Protein AF-A0A5C7QID0-F1 (afdb_monomer_lite)

pLDDT: mean 75.42, std 16.26, range [34.84, 95.62]

Structure (mmCIF, N/CA/C/O backbone):
data_AF-A0A5C7QID0-F1
#
_entry.id   AF-A0A5C7QID0-F1
#
loop_
_atom_site.group_PDB
_atom_site.id
_atom_site.type_symbol
_atom_site.label_atom_id
_atom_site.label_alt_id
_atom_site.label_comp_id
_atom_site.label_asym_id
_atom_site.label_entity_id
_atom_site.label_seq_id
_atom_site.pdbx_PDB_ins_code
_atom_site.Cartn_x
_atom_site.Cartn_y
_atom_site.Cartn_z
_atom_site.occupancy
_atom_site.B_iso_or_equiv
_atom_site.auth_seq_id
_atom_site.auth_comp_id
_atom_site.auth_asym_id
_atom_site.auth_atom_id
_atom_site.pdbx_PDB_model_num
ATOM 1 N N . MET A 1 1 ? 4.691 -4.094 15.586 1.00 45.72 1 MET A N 1
ATOM 2 C CA . MET A 1 1 ? 5.378 -3.834 14.304 1.00 45.72 1 MET A CA 1
ATOM 3 C C . MET A 1 1 ? 6.283 -5.012 14.022 1.00 45.72 1 MET A C 1
ATOM 5 O O . MET A 1 1 ? 7.052 -5.394 14.899 1.00 45.72 1 MET A O 1
ATOM 9 N N . ASN A 1 2 ? 6.092 -5.662 12.878 1.00 58.34 2 ASN A N 1
ATOM 10 C CA . ASN A 1 2 ? 6.821 -6.871 12.514 1.00 58.34 2 ASN A CA 1
ATOM 11 C C . ASN A 1 2 ? 8.174 -6.452 11.917 1.00 58.34 2 ASN A C 1
ATOM 13 O O . ASN A 1 2 ? 8.266 -6.173 10.727 1.00 58.34 2 ASN A O 1
ATOM 17 N N . THR A 1 3 ? 9.212 -6.358 12.753 1.00 66.62 3 THR A N 1
ATOM 18 C CA . THR A 1 3 ? 10.517 -5.737 12.435 1.00 66.62 3 THR A CA 1
ATOM 19 C C . THR A 1 3 ? 11.178 -6.292 11.167 1.00 66.62 3 THR A C 1
ATOM 21 O O . THR A 1 3 ? 11.902 -5.582 10.471 1.00 66.62 3 THR A O 1
ATOM 24 N N . THR A 1 4 ? 10.906 -7.554 10.832 1.00 78.12 4 THR A N 1
ATOM 25 C CA . THR A 1 4 ? 11.406 -8.223 9.624 1.00 78.12 4 THR A CA 1
ATOM 26 C C . THR A 1 4 ? 10.756 -7.713 8.337 1.00 78.12 4 THR A C 1
ATOM 28 O O . THR A 1 4 ? 11.444 -7.587 7.328 1.00 78.12 4 THR A O 1
ATOM 31 N N . TYR A 1 5 ? 9.463 -7.376 8.368 1.00 81.19 5 TYR A N 1
ATOM 32 C CA . TYR A 1 5 ? 8.746 -6.818 7.219 1.00 81.19 5 TYR A CA 1
ATOM 33 C C . TYR A 1 5 ? 9.227 -5.405 6.904 1.00 81.19 5 TYR A C 1
ATOM 35 O O . TYR A 1 5 ? 9.597 -5.128 5.767 1.00 81.19 5 TYR A O 1
ATOM 43 N N . ASP A 1 6 ? 9.291 -4.543 7.920 1.00 81.56 6 ASP A N 1
ATOM 44 C CA . ASP A 1 6 ? 9.694 -3.144 7.744 1.00 81.56 6 ASP A CA 1
ATOM 45 C C . ASP A 1 6 ? 11.130 -3.048 7.211 1.00 81.56 6 ASP A C 1
ATOM 47 O O . ASP A 1 6 ? 11.417 -2.270 6.302 1.00 81.56 6 ASP A O 1
ATOM 51 N N . THR A 1 7 ? 12.019 -3.913 7.712 1.00 84.81 7 THR A N 1
ATOM 52 C CA . THR A 1 7 ? 13.406 -4.010 7.234 1.00 84.81 7 THR A CA 1
ATOM 53 C C . THR A 1 7 ? 13.461 -4.492 5.783 1.00 84.81 7 THR A C 1
ATOM 55 O O . THR A 1 7 ? 14.222 -3.956 4.979 1.00 84.81 7 THR A O 1
ATOM 58 N N . TYR A 1 8 ? 12.633 -5.473 5.413 1.00 86.56 8 TYR A N 1
ATOM 59 C CA . TYR A 1 8 ? 12.552 -5.945 4.033 1.00 86.56 8 TYR A CA 1
ATOM 60 C C . TYR A 1 8 ? 12.005 -4.868 3.083 1.00 86.56 8 TYR A C 1
ATOM 62 O O . TYR A 1 8 ? 12.587 -4.643 2.022 1.00 86.56 8 TYR A O 1
ATOM 70 N N . MET A 1 9 ? 10.960 -4.139 3.477 1.00 86.06 9 MET A N 1
ATOM 71 C CA . MET A 1 9 ? 10.399 -3.031 2.693 1.00 86.06 9 MET A CA 1
ATOM 72 C C . MET A 1 9 ? 11.384 -1.867 2.499 1.00 86.06 9 MET A C 1
ATOM 74 O O . MET A 1 9 ? 11.254 -1.100 1.548 1.00 86.06 9 MET A O 1
ATOM 78 N N . GLN A 1 10 ? 12.384 -1.730 3.370 1.00 87.12 10 GLN A N 1
ATOM 79 C CA . GLN A 1 10 ? 13.458 -0.740 3.228 1.00 87.12 10 GLN A CA 1
ATOM 80 C C . GLN A 1 10 ? 14.682 -1.274 2.470 1.00 87.12 10 GLN A C 1
ATOM 82 O O . GLN A 1 10 ? 15.575 -0.500 2.132 1.00 87.12 10 GLN A O 1
ATOM 87 N N . SER A 1 11 ? 14.732 -2.576 2.183 1.00 90.50 11 SER A N 1
ATOM 88 C CA . SER A 1 11 ? 15.878 -3.212 1.533 1.00 90.50 11 SER A CA 1
ATOM 89 C C . SER A 1 11 ? 16.012 -2.839 0.053 1.00 90.50 11 SER A C 1
ATOM 91 O O . SER A 1 11 ? 15.026 -2.611 -0.653 1.00 90.50 11 SER A O 1
ATOM 93 N N . GLU A 1 12 ? 17.246 -2.865 -0.452 1.00 92.00 12 GLU A N 1
ATOM 94 C CA . GLU A 1 12 ? 17.537 -2.675 -1.880 1.00 92.00 12 GLU A CA 1
ATOM 95 C C . GLU A 1 12 ? 16.864 -3.742 -2.755 1.00 92.00 12 GLU A C 1
ATOM 97 O O . GLU A 1 12 ? 16.417 -3.449 -3.863 1.00 92.00 12 GLU A O 1
ATOM 102 N N . ALA A 1 13 ? 16.720 -4.967 -2.237 1.00 90.62 13 ALA A N 1
ATOM 103 C CA . ALA A 1 13 ? 16.040 -6.056 -2.931 1.00 90.62 13 ALA A CA 1
ATOM 104 C C . ALA A 1 13 ? 14.581 -5.697 -3.255 1.00 90.62 13 ALA A C 1
ATOM 106 O O . ALA A 1 13 ? 14.119 -5.923 -4.375 1.00 90.62 13 ALA A O 1
ATOM 107 N N . TRP A 1 14 ? 13.865 -5.088 -2.305 1.00 91.88 14 TRP A N 1
ATOM 108 C CA . TRP A 1 14 ? 12.504 -4.612 -2.544 1.00 91.88 14 TRP A CA 1
ATOM 109 C C . TRP A 1 14 ? 12.468 -3.437 -3.526 1.00 91.88 14 TRP A C 1
ATOM 111 O O . TRP A 1 14 ? 11.639 -3.419 -4.437 1.00 91.88 14 TRP A O 1
ATOM 121 N N . GLN A 1 15 ? 13.391 -2.479 -3.398 1.00 92.12 15 GLN A N 1
ATOM 122 C CA . GLN A 1 15 ? 13.469 -1.341 -4.320 1.00 92.12 15 GLN A CA 1
ATOM 123 C C . GLN A 1 15 ? 13.707 -1.786 -5.770 1.00 92.12 15 GLN A C 1
ATOM 125 O O . GLN A 1 15 ? 13.065 -1.258 -6.683 1.00 92.12 15 GLN A O 1
ATOM 130 N N . ALA A 1 16 ? 14.558 -2.794 -5.981 1.00 93.12 16 ALA A N 1
ATOM 131 C CA . ALA A 1 16 ? 14.805 -3.383 -7.294 1.00 93.12 16 ALA A CA 1
ATOM 132 C C . ALA A 1 16 ? 13.539 -4.036 -7.878 1.00 93.12 16 ALA A C 1
ATOM 134 O O . ALA A 1 16 ? 13.165 -3.735 -9.013 1.00 93.12 16 ALA A O 1
ATOM 135 N N . LYS A 1 17 ? 12.821 -4.853 -7.091 1.00 92.50 17 LYS A N 1
ATOM 136 C CA . LYS A 1 17 ? 11.543 -5.461 -7.517 1.00 92.50 17 LYS A CA 1
ATOM 137 C C . LYS A 1 17 ? 10.487 -4.407 -7.839 1.00 92.50 17 LYS A C 1
ATOM 139 O O . LYS A 1 17 ? 9.792 -4.507 -8.850 1.00 92.50 17 LYS A O 1
ATOM 144 N N . ARG A 1 18 ? 10.394 -3.363 -7.010 1.00 93.19 18 ARG A N 1
ATOM 145 C CA . ARG A 1 18 ? 9.489 -2.230 -7.230 1.00 93.19 18 ARG A CA 1
ATOM 146 C C . ARG A 1 18 ? 9.789 -1.535 -8.557 1.00 93.19 18 ARG A C 1
ATOM 148 O O . ARG A 1 18 ? 8.865 -1.276 -9.326 1.00 93.19 18 ARG A O 1
ATOM 155 N N . ALA A 1 19 ? 11.058 -1.245 -8.837 1.00 93.38 19 ALA A N 1
ATOM 156 C CA . ALA A 1 19 ? 11.469 -0.623 -10.094 1.00 93.38 19 ALA A CA 1
ATOM 157 C C . ALA A 1 19 ? 11.175 -1.527 -11.303 1.00 93.38 19 ALA A C 1
ATOM 159 O O . ALA A 1 19 ? 10.644 -1.051 -12.307 1.00 93.38 19 ALA A O 1
ATOM 160 N N . GLN A 1 20 ? 11.439 -2.831 -11.187 1.00 94.56 20 GLN A N 1
ATOM 161 C CA . GLN A 1 20 ? 11.140 -3.809 -12.233 1.00 94.56 20 GLN A CA 1
ATOM 162 C C . GLN A 1 20 ? 9.637 -3.865 -12.541 1.00 94.56 20 GLN A C 1
ATOM 164 O O . GLN A 1 20 ? 9.252 -3.802 -13.709 1.00 94.56 20 GLN A O 1
ATOM 169 N N . ARG A 1 21 ? 8.776 -3.901 -11.514 1.00 94.06 21 ARG A N 1
ATOM 170 C CA . ARG A 1 21 ? 7.316 -3.892 -11.699 1.00 94.06 21 ARG A CA 1
ATOM 171 C C . ARG A 1 21 ? 6.830 -2.623 -12.396 1.00 94.06 21 ARG A C 1
ATOM 173 O O . ARG A 1 21 ? 6.039 -2.701 -13.333 1.00 94.06 21 ARG A O 1
ATOM 180 N N . LEU A 1 22 ? 7.322 -1.464 -11.958 1.00 93.75 22 LEU A N 1
ATOM 181 C CA . LEU A 1 22 ? 6.979 -0.175 -12.563 1.00 93.75 22 LEU A CA 1
ATOM 182 C C . LEU A 1 22 ? 7.405 -0.109 -14.034 1.00 93.75 22 LEU A C 1
ATOM 184 O O . LEU A 1 22 ? 6.655 0.411 -14.861 1.00 93.75 22 LEU A O 1
ATOM 188 N N . ALA A 1 23 ? 8.573 -0.661 -14.372 1.00 94.12 23 ALA A N 1
ATOM 189 C CA . ALA A 1 23 ? 9.050 -0.736 -15.748 1.00 94.12 23 ALA A CA 1
ATOM 190 C C . ALA A 1 23 ? 8.152 -1.631 -16.620 1.00 94.12 23 ALA A C 1
ATOM 192 O O . ALA A 1 23 ? 7.740 -1.196 -17.694 1.00 94.12 23 ALA A O 1
ATOM 193 N N . ILE A 1 24 ? 7.784 -2.824 -16.135 1.00 93.69 24 ILE A N 1
ATOM 194 C CA . ILE A 1 24 ? 6.868 -3.752 -16.830 1.00 93.69 24 ILE A CA 1
ATOM 195 C C . ILE A 1 24 ? 5.515 -3.081 -17.107 1.00 93.69 24 ILE A C 1
ATOM 197 O O . ILE A 1 24 ? 4.967 -3.181 -18.205 1.00 93.69 24 ILE A O 1
ATOM 201 N N . ASP A 1 25 ? 4.997 -2.335 -16.132 1.00 92.81 25 ASP A N 1
ATOM 202 C CA . ASP A 1 25 ? 3.711 -1.647 -16.248 1.00 92.81 25 ASP A CA 1
ATOM 203 C C . ASP A 1 25 ? 3.786 -0.306 -16.996 1.00 92.81 25 ASP A C 1
ATOM 205 O O . ASP A 1 25 ? 2.795 0.426 -17.046 1.00 92.81 25 ASP A O 1
ATOM 209 N N . ASN A 1 26 ? 4.933 0.027 -17.598 1.00 94.00 26 ASN A N 1
ATOM 210 C CA . ASN A 1 26 ? 5.181 1.298 -18.287 1.00 94.00 26 ASN A CA 1
ATOM 211 C C . ASN A 1 26 ? 4.861 2.528 -17.422 1.00 94.00 26 ASN A C 1
ATOM 213 O O . ASN A 1 26 ? 4.362 3.534 -17.929 1.00 94.00 26 ASN A O 1
ATOM 217 N N . HIS A 1 27 ? 5.124 2.438 -16.114 1.00 93.94 27 HIS A N 1
ATOM 218 C CA . HIS A 1 27 ? 4.818 3.478 -15.129 1.00 93.94 27 HIS A CA 1
ATOM 219 C C . HIS A 1 27 ? 3.348 3.915 -15.186 1.00 93.94 27 HIS A C 1
ATOM 221 O O . HIS A 1 27 ? 3.034 5.105 -15.176 1.00 93.94 27 HIS A O 1
ATOM 227 N N . ARG A 1 28 ? 2.429 2.948 -15.281 1.00 94.50 28 ARG A N 1
ATOM 228 C CA . ARG A 1 28 ? 0.985 3.198 -15.287 1.00 94.50 28 ARG A CA 1
ATOM 229 C C . ARG A 1 28 ? 0.264 2.305 -14.294 1.00 94.50 28 ARG A C 1
ATOM 231 O O . ARG A 1 28 ? 0.591 1.133 -14.126 1.00 94.50 28 ARG A O 1
ATOM 238 N N . CYS A 1 29 ? -0.768 2.855 -13.665 1.00 95.12 29 CYS A N 1
ATOM 239 C CA . CYS A 1 29 ? -1.698 2.074 -12.862 1.00 95.12 29 CYS A CA 1
ATOM 240 C C . CYS A 1 29 ? -2.379 1.020 -13.744 1.00 95.12 29 CYS A C 1
ATOM 242 O O . CYS A 1 29 ? -2.982 1.357 -14.765 1.00 95.12 29 CYS A O 1
ATOM 244 N N . ARG A 1 30 ? -2.341 -0.247 -13.331 1.00 94.56 30 ARG A N 1
ATOM 245 C CA . ARG A 1 30 ? -2.950 -1.354 -14.083 1.00 94.56 30 ARG A CA 1
ATOM 246 C C . ARG A 1 30 ? -4.474 -1.399 -14.012 1.00 94.56 3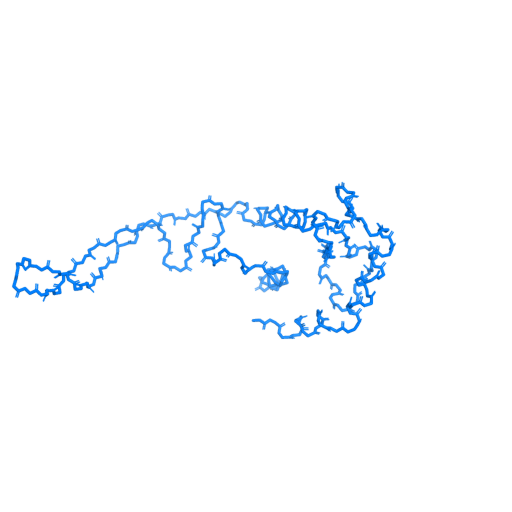0 ARG A C 1
ATOM 248 O O . ARG A 1 30 ? -5.083 -2.099 -14.812 1.00 94.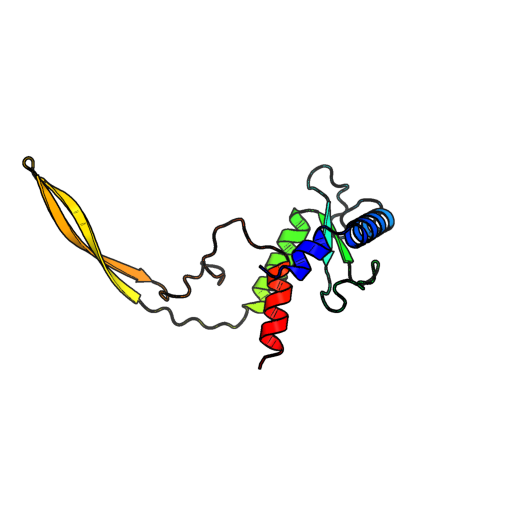56 30 ARG A O 1
ATOM 255 N N . THR A 1 31 ? -5.081 -0.621 -13.119 1.00 92.81 31 THR A N 1
ATOM 256 C CA . THR A 1 31 ? -6.541 -0.539 -12.973 1.00 92.81 31 THR A CA 1
ATOM 257 C C . THR A 1 31 ? -7.133 0.646 -13.729 1.00 92.81 31 THR A C 1
ATOM 259 O O . THR A 1 31 ? -8.093 0.475 -14.469 1.00 92.81 31 THR A O 1
ATOM 262 N N . CYS A 1 32 ? -6.570 1.848 -13.562 1.00 93.25 32 CYS A N 1
ATOM 263 C CA . CYS A 1 32 ? -7.116 3.077 -14.155 1.00 93.25 32 CYS A CA 1
ATOM 264 C C . CYS A 1 32 ? -6.263 3.683 -15.282 1.00 93.25 32 CYS A C 1
ATOM 266 O O . CYS A 1 32 ? -6.712 4.614 -15.939 1.00 93.25 32 CYS A O 1
ATOM 268 N N . GLY A 1 33 ? -5.039 3.194 -15.514 1.00 91.50 33 GLY A N 1
ATOM 269 C CA . GLY A 1 33 ? -4.154 3.666 -16.589 1.00 91.50 33 GLY A CA 1
ATOM 270 C C . GLY A 1 33 ? -3.350 4.939 -16.290 1.00 91.50 33 GLY A C 1
ATOM 271 O O . GLY A 1 33 ? -2.564 5.368 -17.141 1.00 91.50 33 GLY A O 1
ATOM 272 N N . HIS A 1 34 ? -3.511 5.534 -15.101 1.00 92.62 34 HIS A N 1
ATOM 273 C CA . HIS A 1 34 ? -2.854 6.795 -14.731 1.00 92.62 34 HIS A CA 1
ATOM 274 C C . HIS A 1 34 ? -1.328 6.670 -14.639 1.00 92.62 34 HIS A C 1
ATOM 276 O O . HIS A 1 34 ? -0.836 5.677 -14.109 1.00 92.62 34 HIS A O 1
ATOM 282 N N . THR A 1 35 ? -0.588 7.688 -15.088 1.00 88.56 35 THR A N 1
ATOM 283 C CA . THR A 1 35 ? 0.892 7.707 -15.183 1.00 88.56 35 THR A CA 1
ATOM 284 C C . THR A 1 35 ? 1.619 8.093 -13.893 1.00 88.56 35 THR A C 1
ATOM 286 O O . THR A 1 35 ? 2.841 8.177 -13.864 1.00 88.56 35 THR A O 1
ATOM 289 N N . GLY A 1 36 ? 0.885 8.346 -12.810 1.00 83.69 36 GLY A N 1
ATOM 290 C CA . GLY A 1 36 ? 1.461 8.811 -11.546 1.00 83.69 36 GLY A CA 1
ATOM 291 C C . GLY A 1 36 ? 1.400 10.323 -11.314 1.00 83.69 36 GLY A C 1
ATOM 292 O O . GLY A 1 36 ? 1.714 10.771 -10.218 1.00 83.69 36 GLY A O 1
ATOM 293 N N . GLU A 1 37 ? 0.964 11.105 -12.308 1.00 87.06 37 GLU A N 1
ATOM 294 C CA . GLU A 1 37 ? 0.953 12.580 -12.247 1.00 87.06 37 GLU A CA 1
ATOM 295 C C . GLU A 1 37 ? -0.080 13.156 -11.267 1.00 87.06 37 GLU A C 1
ATOM 297 O O . GLU A 1 37 ? 0.146 14.184 -10.643 1.00 87.06 37 GLU A O 1
ATOM 302 N N . THR A 1 38 ? -1.226 12.488 -11.125 1.00 86.12 38 THR A N 1
ATOM 303 C CA . THR A 1 38 ? -2.354 12.933 -10.284 1.00 86.12 38 THR A CA 1
ATOM 304 C C . THR A 1 38 ? -2.340 12.200 -8.954 1.00 86.12 38 THR A C 1
ATOM 306 O O . THR A 1 38 ? -2.614 12.780 -7.910 1.00 86.12 38 THR A O 1
ATOM 309 N N . TRP A 1 39 ? -1.990 10.916 -8.993 1.00 89.25 39 TRP A N 1
ATOM 310 C CA . TRP A 1 39 ? -1.887 10.057 -7.826 1.00 89.25 39 TRP A CA 1
ATOM 311 C C . TRP A 1 39 ? -0.590 9.268 -7.917 1.00 89.25 39 TRP A C 1
ATOM 313 O O . TRP A 1 39 ? -0.393 8.598 -8.935 1.00 89.25 39 TRP A O 1
ATOM 323 N N . PRO A 1 40 ? 0.264 9.293 -6.882 1.00 92.50 40 PRO A N 1
ATOM 324 C CA . PRO A 1 40 ? 1.540 8.597 -6.913 1.00 92.50 40 PRO A CA 1
ATOM 325 C C . PRO A 1 40 ? 1.344 7.092 -7.124 1.00 92.50 40 PRO A C 1
ATOM 327 O O . PRO A 1 40 ? 0.409 6.487 -6.590 1.00 92.50 40 PRO A O 1
ATOM 330 N N . LEU A 1 41 ? 2.242 6.490 -7.907 1.00 93.38 41 LEU A N 1
ATOM 331 C CA . LEU A 1 41 ? 2.245 5.053 -8.157 1.00 93.38 41 LEU A CA 1
ATOM 332 C C . LEU A 1 41 ? 2.896 4.294 -7.004 1.00 93.38 41 LEU A C 1
ATOM 334 O O . LEU A 1 41 ? 3.985 4.623 -6.518 1.00 93.38 41 LEU A O 1
ATOM 338 N N . GLN A 1 42 ? 2.218 3.232 -6.609 1.00 92.44 42 GLN A N 1
ATOM 339 C CA . GLN A 1 42 ? 2.587 2.316 -5.550 1.00 92.44 42 GLN A CA 1
ATOM 340 C C . GLN A 1 42 ? 2.511 0.893 -6.100 1.00 92.44 42 GLN A C 1
ATOM 342 O O . GLN A 1 42 ? 1.720 0.594 -6.994 1.00 92.44 42 GLN A O 1
ATOM 347 N N . VAL A 1 43 ? 3.364 0.015 -5.586 1.00 92.25 43 VAL A N 1
ATOM 348 C CA . VAL A 1 43 ? 3.306 -1.408 -5.916 1.00 92.25 43 VAL A CA 1
ATOM 349 C C . VAL A 1 43 ? 2.531 -2.082 -4.803 1.00 92.25 43 VAL A C 1
ATOM 351 O O . VAL A 1 43 ? 2.900 -1.950 -3.644 1.00 92.25 43 VAL A O 1
ATOM 354 N N . HIS A 1 44 ? 1.447 -2.747 -5.175 1.00 90.50 44 HIS A N 1
ATOM 355 C CA . HIS A 1 44 ? 0.592 -3.503 -4.278 1.00 90.50 44 HIS A CA 1
ATOM 356 C C . HIS A 1 44 ? 0.948 -4.983 -4.348 1.00 90.50 44 HIS A C 1
ATOM 358 O O . HIS A 1 44 ? 1.132 -5.524 -5.444 1.00 90.50 44 HIS A O 1
ATOM 364 N N . HIS A 1 45 ? 0.992 -5.650 -3.199 1.00 89.69 45 HIS A N 1
ATOM 365 C CA . HIS A 1 45 ? 1.087 -7.106 -3.142 1.00 89.69 45 HIS A CA 1
ATOM 366 C C . HIS A 1 45 ? -0.284 -7.740 -3.375 1.00 89.69 45 HIS A C 1
ATOM 368 O O . HIS A 1 45 ? -1.195 -7.607 -2.560 1.00 89.69 45 HIS A O 1
ATOM 374 N N . ILE A 1 46 ? -0.410 -8.499 -4.462 1.00 88.50 46 ILE A N 1
ATOM 375 C CA . ILE A 1 46 ? -1.570 -9.365 -4.714 1.00 88.50 46 ILE A CA 1
ATOM 376 C C . ILE A 1 46 ? -1.584 -10.505 -3.687 1.00 88.50 46 ILE A C 1
ATOM 378 O O . ILE A 1 46 ? -2.635 -10.880 -3.161 1.00 88.50 46 ILE A O 1
ATOM 382 N N . THR A 1 47 ? -0.403 -11.052 -3.386 1.00 82.94 47 THR A N 1
ATOM 383 C CA . THR A 1 47 ? -0.213 -12.111 -2.396 1.00 82.94 47 THR A CA 1
ATOM 384 C C . THR A 1 47 ? 1.053 -11.884 -1.575 1.00 82.94 47 THR A C 1
ATOM 386 O O . THR A 1 47 ? 2.080 -11.441 -2.077 1.00 82.94 47 THR A O 1
ATOM 389 N N . TYR A 1 48 ? 0.977 -12.235 -0.291 1.00 84.19 48 TYR A N 1
ATOM 390 C CA . TYR A 1 48 ? 2.091 -12.170 0.663 1.00 84.19 48 TYR A CA 1
ATOM 391 C C . TYR A 1 48 ? 2.742 -13.547 0.891 1.00 84.19 48 TYR A C 1
ATOM 393 O O . TYR A 1 48 ? 3.435 -13.758 1.885 1.00 84.19 48 TYR A O 1
ATOM 401 N N . GLU A 1 49 ? 2.480 -14.529 0.022 1.00 80.69 49 GLU A N 1
ATOM 402 C CA . GLU A 1 49 ? 2.910 -15.923 0.220 1.00 80.69 49 GLU A CA 1
ATOM 403 C C . GLU A 1 49 ? 4.413 -16.125 0.223 1.00 80.69 49 GLU A C 1
ATOM 405 O O . GLU A 1 49 ? 4.930 -16.917 1.012 1.00 80.69 49 GLU A O 1
ATOM 410 N N . ARG A 1 50 ? 5.097 -15.392 -0.648 1.00 82.62 50 ARG A N 1
ATOM 411 C CA . ARG A 1 50 ? 6.536 -15.476 -0.859 1.00 82.62 50 ARG A CA 1
ATOM 412 C C . ARG A 1 50 ? 7.204 -14.169 -0.461 1.00 82.62 50 ARG A C 1
ATOM 414 O O . ARG A 1 50 ? 8.035 -13.669 -1.202 1.00 82.62 50 ARG A O 1
ATOM 421 N N . LEU A 1 51 ? 6.833 -13.585 0.679 1.00 81.38 51 LEU A N 1
ATOM 422 C CA . LEU A 1 51 ? 7.450 -12.341 1.151 1.00 81.38 51 LEU A CA 1
ATOM 423 C C . LEU A 1 51 ? 8.990 -12.486 1.175 1.00 81.38 51 LEU A C 1
ATOM 425 O O . LEU A 1 51 ? 9.509 -13.395 1.822 1.00 81.38 51 LEU A O 1
ATOM 429 N N . GLY A 1 52 ? 9.708 -11.634 0.435 1.00 78.62 52 GLY A N 1
ATOM 430 C CA . GLY A 1 52 ? 11.162 -11.750 0.214 1.00 78.62 52 GLY A CA 1
ATOM 431 C C . GLY A 1 52 ? 11.561 -12.435 -1.101 1.00 78.62 52 GLY A C 1
ATOM 432 O O . GLY A 1 52 ? 12.559 -12.072 -1.725 1.00 78.62 52 GLY A O 1
ATOM 433 N N . GLY A 1 53 ? 10.746 -13.366 -1.586 1.00 82.50 53 GLY A N 1
ATOM 434 C CA . GLY A 1 53 ? 10.915 -14.120 -2.831 1.00 82.50 53 GLY A CA 1
ATOM 435 C C . GLY A 1 53 ? 9.758 -13.926 -3.812 1.00 82.50 53 GLY A C 1
ATOM 436 O O . GLY A 1 53 ? 9.455 -14.848 -4.564 1.00 82.50 53 GLY A O 1
ATOM 437 N N . GLU A 1 54 ? 9.084 -12.772 -3.767 1.00 85.75 54 GLU A N 1
ATOM 438 C CA . GLU A 1 54 ? 7.913 -12.509 -4.605 1.00 85.75 54 GLU A CA 1
ATOM 439 C C . GLU A 1 54 ? 8.275 -12.530 -6.088 1.00 85.75 54 GLU A C 1
ATOM 441 O O . GLU A 1 54 ? 9.315 -11.990 -6.487 1.00 85.75 54 GLU A O 1
ATOM 446 N N . ASP A 1 55 ? 7.376 -13.101 -6.883 1.00 88.19 55 ASP A N 1
ATOM 447 C CA . ASP A 1 55 ? 7.397 -13.010 -8.336 1.00 88.19 55 ASP A CA 1
ATOM 448 C C . ASP A 1 55 ? 6.852 -11.642 -8.769 1.00 88.19 55 ASP A C 1
ATOM 450 O O . ASP A 1 55 ? 5.698 -11.297 -8.510 1.00 88.19 55 ASP A O 1
ATOM 454 N N . VAL A 1 56 ? 7.687 -10.853 -9.441 1.00 87.62 56 VAL A N 1
ATOM 455 C CA . VAL A 1 56 ? 7.360 -9.481 -9.850 1.00 87.62 56 VAL A CA 1
ATOM 456 C C . VAL A 1 56 ? 6.160 -9.428 -10.803 1.00 87.62 56 VAL A C 1
ATOM 458 O O . VAL A 1 56 ? 5.433 -8.431 -10.821 1.00 87.62 56 VAL A O 1
ATOM 461 N N . GLU A 1 57 ? 5.907 -10.480 -11.578 1.00 86.31 57 GLU A N 1
ATOM 462 C CA . GLU A 1 57 ? 4.798 -10.489 -12.534 1.00 86.31 57 GLU A CA 1
ATOM 463 C C . GLU A 1 57 ? 3.463 -10.871 -11.892 1.00 86.31 57 GLU A C 1
ATOM 465 O O . GLU A 1 57 ? 2.437 -10.262 -12.211 1.00 86.31 57 GLU A O 1
ATOM 470 N N . ASN A 1 58 ? 3.499 -11.840 -10.975 1.00 88.06 58 ASN A N 1
ATOM 471 C CA . ASN A 1 58 ? 2.310 -12.508 -10.445 1.00 88.06 58 ASN A CA 1
ATOM 472 C C . ASN A 1 58 ? 1.928 -12.074 -9.025 1.00 88.06 58 ASN A C 1
ATOM 474 O O . ASN A 1 58 ? 0.747 -12.080 -8.683 1.00 88.06 58 ASN A O 1
ATOM 478 N N . ASP A 1 59 ? 2.904 -11.693 -8.199 1.00 89.88 59 ASP A N 1
ATOM 479 C CA . ASP A 1 59 ? 2.666 -11.345 -6.795 1.00 89.88 59 ASP A CA 1
ATOM 480 C C . ASP A 1 59 ? 2.522 -9.831 -6.589 1.00 89.88 59 ASP A C 1
ATOM 482 O O . ASP A 1 59 ? 2.009 -9.403 -5.553 1.00 89.88 59 ASP A O 1
ATOM 486 N N . LEU A 1 60 ? 2.944 -9.021 -7.566 1.00 92.12 60 LEU A N 1
ATOM 487 C CA . LEU A 1 60 ? 3.001 -7.561 -7.489 1.00 92.12 60 LEU A CA 1
ATOM 488 C C . LEU A 1 60 ? 2.209 -6.899 -8.620 1.00 92.12 60 LEU A C 1
ATOM 490 O O . LEU A 1 60 ? 2.208 -7.365 -9.758 1.00 92.12 60 LEU A O 1
ATOM 494 N N . ILE A 1 61 ? 1.590 -5.755 -8.331 1.00 94.25 61 ILE A N 1
ATOM 495 C CA . ILE A 1 61 ? 0.873 -4.946 -9.325 1.00 94.25 61 ILE A CA 1
ATOM 496 C C . ILE A 1 61 ? 1.070 -3.453 -9.082 1.00 94.25 61 ILE A C 1
ATOM 498 O O . ILE A 1 61 ? 0.990 -2.982 -7.949 1.00 94.25 61 ILE A O 1
ATOM 502 N N . THR A 1 62 ? 1.304 -2.682 -10.147 1.00 95.62 62 THR A N 1
ATOM 503 C CA . THR A 1 62 ? 1.374 -1.219 -10.044 1.00 95.62 62 THR A CA 1
ATOM 504 C C . THR A 1 62 ? -0.026 -0.622 -9.981 1.00 95.62 62 THR A C 1
ATOM 506 O O . THR A 1 62 ? -0.825 -0.768 -10.911 1.00 95.62 62 THR A O 1
ATOM 509 N N . LEU A 1 63 ? -0.301 0.126 -8.917 1.00 94.62 63 LEU A N 1
ATOM 510 C CA . LEU A 1 63 ? -1.542 0.858 -8.696 1.00 94.62 63 LEU A CA 1
ATOM 511 C C . LEU A 1 63 ? -1.244 2.322 -8.383 1.00 94.62 63 LEU A C 1
ATOM 513 O O . LEU A 1 63 ? -0.207 2.650 -7.820 1.00 94.62 63 LEU A O 1
ATOM 517 N N . CYS A 1 64 ? -2.162 3.225 -8.709 1.00 94.75 64 CYS A N 1
ATOM 518 C CA . CYS A 1 64 ? -2.120 4.557 -8.116 1.00 94.75 64 CYS A CA 1
ATOM 519 C C . CYS A 1 64 ? -2.658 4.513 -6.679 1.00 94.75 64 CYS A C 1
ATOM 521 O O . CYS A 1 64 ? -3.428 3.611 -6.342 1.00 94.75 64 CYS A O 1
ATOM 523 N N . SER A 1 65 ? -2.305 5.498 -5.850 1.00 91.19 65 SER A N 1
ATOM 524 C CA . SER A 1 65 ? -2.739 5.551 -4.444 1.00 91.19 65 SER A CA 1
ATOM 525 C C . SER A 1 65 ? -4.259 5.422 -4.262 1.00 91.19 65 SER A C 1
ATOM 527 O O . SER A 1 65 ? -4.708 4.713 -3.368 1.00 91.19 65 SER A O 1
ATOM 529 N N . ALA A 1 66 ? -5.061 6.025 -5.147 1.00 90.19 66 ALA A N 1
ATOM 530 C CA . ALA A 1 66 ? -6.521 5.922 -5.097 1.00 90.19 66 ALA A CA 1
ATOM 531 C C . ALA A 1 66 ? -7.026 4.489 -5.366 1.00 90.19 66 ALA A C 1
ATOM 533 O O . ALA A 1 66 ? -7.886 3.978 -4.649 1.00 90.19 66 ALA A O 1
ATOM 534 N N . CYS A 1 67 ? -6.480 3.812 -6.384 1.00 92.44 67 CYS A N 1
ATOM 535 C CA . CYS A 1 67 ? -6.838 2.422 -6.681 1.00 92.44 67 CYS A CA 1
ATOM 536 C C . CYS A 1 67 ? -6.320 1.455 -5.610 1.00 92.44 67 CYS A C 1
ATOM 538 O O . CYS A 1 67 ? -7.009 0.488 -5.286 1.00 92.44 67 CYS A O 1
ATOM 540 N N . HIS A 1 68 ? -5.134 1.721 -5.059 1.00 91.75 68 HIS A N 1
ATOM 541 C CA . HIS A 1 68 ? -4.554 0.948 -3.961 1.00 91.75 68 HIS A CA 1
ATOM 542 C C . HIS A 1 68 ? -5.461 0.984 -2.727 1.00 91.75 68 HIS A C 1
ATOM 544 O O . HIS A 1 68 ? -5.842 -0.067 -2.203 1.00 91.75 68 HIS A O 1
ATOM 550 N N . GLU A 1 69 ? -5.910 2.177 -2.332 1.00 86.56 69 GLU A N 1
ATOM 551 C CA . GLU A 1 69 ? -6.833 2.351 -1.210 1.00 86.56 69 GLU A CA 1
ATOM 552 C C . GLU A 1 69 ? -8.187 1.675 -1.472 1.00 86.56 69 GLU A C 1
ATOM 554 O O . GLU A 1 69 ? -8.714 0.973 -0.604 1.00 86.56 69 GLU A O 1
ATOM 559 N N . ALA A 1 70 ? -8.744 1.834 -2.676 1.00 88.56 70 ALA A N 1
ATOM 560 C CA . ALA A 1 70 ? -10.015 1.215 -3.042 1.00 88.56 70 ALA A CA 1
ATOM 561 C C . ALA A 1 70 ? -9.960 -0.319 -2.938 1.00 88.56 70 ALA A C 1
ATOM 563 O O . ALA A 1 70 ? -10.833 -0.928 -2.315 1.00 88.56 70 ALA A O 1
ATOM 564 N N . ILE A 1 71 ? -8.917 -0.948 -3.488 1.00 88.12 71 ILE A N 1
ATOM 565 C CA . ILE A 1 71 ? -8.738 -2.407 -3.430 1.00 88.12 71 ILE A CA 1
ATOM 566 C C . ILE A 1 71 ? -8.529 -2.868 -1.986 1.00 88.12 71 ILE A C 1
ATOM 568 O O . ILE A 1 71 ? -9.197 -3.801 -1.536 1.00 88.12 71 ILE A O 1
ATOM 572 N N . THR A 1 72 ? -7.679 -2.169 -1.232 1.00 84.62 72 THR A N 1
ATOM 573 C CA . THR A 1 72 ? -7.454 -2.423 0.197 1.00 84.62 72 THR A CA 1
ATOM 574 C C . THR A 1 72 ? -8.771 -2.405 0.979 1.00 84.62 72 THR A C 1
ATOM 576 O O . THR A 1 72 ? -9.052 -3.320 1.759 1.00 84.62 72 THR A O 1
ATOM 579 N N . ASN A 1 73 ? -9.619 -1.402 0.738 1.00 82.12 73 ASN A N 1
ATOM 580 C CA . ASN A 1 73 ? -10.926 -1.276 1.378 1.00 82.12 73 ASN A CA 1
ATOM 581 C C . ASN A 1 73 ? -11.880 -2.417 0.998 1.00 82.12 73 ASN A C 1
ATOM 583 O O . ASN A 1 73 ? -12.546 -2.960 1.880 1.00 82.12 73 ASN A O 1
ATOM 587 N N . VAL A 1 74 ? -11.918 -2.827 -0.272 1.00 84.81 74 VAL A N 1
ATOM 588 C CA .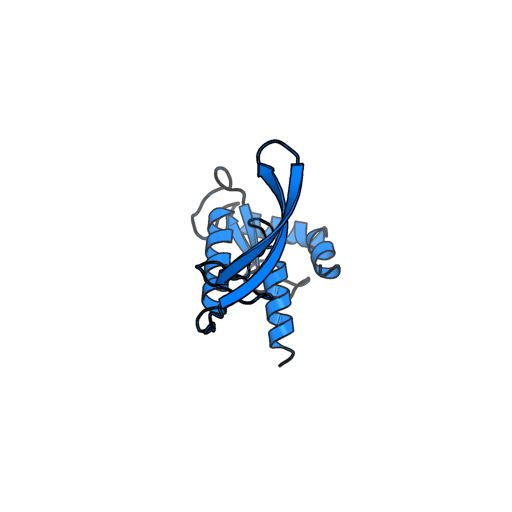 VAL A 1 74 ? -12.759 -3.948 -0.726 1.00 84.81 74 VAL A CA 1
ATOM 589 C C . VAL A 1 74 ? -12.317 -5.271 -0.095 1.00 84.81 74 VAL A C 1
ATOM 591 O O . VAL A 1 74 ? -13.156 -6.011 0.421 1.00 84.81 74 VAL A O 1
ATOM 594 N N . ILE A 1 75 ? -11.012 -5.569 -0.079 1.00 82.31 75 ILE A N 1
ATOM 595 C CA . ILE A 1 75 ? -10.485 -6.801 0.537 1.00 82.31 75 ILE A CA 1
ATOM 596 C C . ILE A 1 75 ? -10.813 -6.832 2.035 1.00 82.31 75 ILE A C 1
ATOM 598 O O . ILE A 1 75 ? -11.202 -7.875 2.568 1.00 82.31 75 ILE A O 1
ATOM 602 N N . ARG A 1 76 ? -10.693 -5.689 2.721 1.00 74.00 76 ARG A N 1
ATOM 603 C CA . ARG A 1 76 ? -11.065 -5.564 4.137 1.00 74.00 76 ARG A CA 1
ATOM 604 C C . ARG A 1 76 ? -12.565 -5.735 4.357 1.00 74.00 76 ARG A C 1
ATOM 606 O O . ARG A 1 76 ? -12.942 -6.489 5.245 1.00 74.00 76 ARG A O 1
ATOM 613 N N . SER A 1 77 ? -13.408 -5.092 3.551 1.00 76.25 77 SER A N 1
ATOM 614 C CA . SER A 1 77 ? -14.867 -5.224 3.648 1.00 76.25 77 SER A CA 1
ATOM 615 C C . SER A 1 77 ? -15.293 -6.689 3.549 1.00 76.25 77 SER A C 1
ATOM 617 O O . SER A 1 77 ? -15.976 -7.175 4.444 1.00 76.25 77 SER A O 1
ATOM 619 N N . ARG A 1 78 ? -14.761 -7.429 2.567 1.00 80.50 78 ARG A N 1
ATOM 620 C CA . ARG A 1 78 ? -14.999 -8.876 2.419 1.00 80.50 78 ARG A CA 1
ATOM 621 C C . ARG A 1 78 ? -14.507 -9.706 3.605 1.00 80.50 78 ARG A C 1
ATOM 623 O O . ARG A 1 78 ? -15.072 -10.748 3.901 1.00 80.50 78 ARG A O 1
ATOM 630 N N . ARG A 1 79 ? -13.439 -9.281 4.291 1.00 73.12 79 ARG A N 1
ATOM 631 C CA . ARG A 1 79 ? -12.938 -9.966 5.498 1.00 73.12 79 ARG A CA 1
ATOM 632 C C . ARG A 1 79 ? -13.892 -9.813 6.682 1.00 73.12 79 ARG A C 1
ATOM 634 O O . ARG A 1 79 ? -13.994 -10.729 7.491 1.00 73.12 79 ARG A O 1
ATOM 641 N N . TYR A 1 80 ? -14.518 -8.648 6.815 1.00 66.38 80 TYR A N 1
ATOM 642 C CA . TYR A 1 80 ? -15.446 -8.351 7.908 1.00 66.38 80 TYR A CA 1
ATOM 643 C C . TYR A 1 80 ? -16.904 -8.682 7.565 1.00 66.38 80 TYR A C 1
ATOM 645 O O . TYR A 1 80 ? -17.764 -8.637 8.445 1.00 66.38 80 TYR A O 1
ATOM 653 N N . GLU A 1 81 ? -17.178 -9.050 6.314 1.00 66.62 81 GLU A N 1
ATOM 654 C CA . GLU A 1 81 ? -18.471 -9.535 5.851 1.00 66.62 81 GLU A CA 1
ATOM 655 C C . GLU A 1 81 ? -18.879 -10.777 6.663 1.00 66.62 81 GLU A C 1
ATOM 657 O O . GLU A 1 81 ? -18.170 -11.780 6.707 1.00 66.62 81 GLU A O 1
ATOM 662 N N . GLY A 1 82 ? -19.999 -10.679 7.385 1.00 61.31 82 GLY A N 1
ATOM 663 C CA . GLY A 1 82 ? -20.506 -11.749 8.252 1.00 61.31 82 GLY A CA 1
ATOM 664 C C . GLY A 1 82 ? -20.085 -11.674 9.723 1.00 61.31 82 GLY A C 1
ATOM 665 O O . GLY A 1 82 ? -20.520 -12.510 10.517 1.00 61.31 82 GLY A O 1
ATOM 666 N N . ARG A 1 83 ? -19.300 -10.673 10.143 1.00 64.69 83 ARG A N 1
ATOM 667 C CA . ARG A 1 83 ? -19.035 -10.452 11.573 1.00 64.69 83 ARG A CA 1
ATOM 668 C C . ARG A 1 83 ? -20.270 -9.828 12.233 1.00 64.69 83 ARG A C 1
ATOM 670 O O . ARG A 1 83 ? -20.492 -8.626 12.135 1.00 64.69 83 ARG A O 1
ATOM 677 N N . SER A 1 84 ? -21.081 -10.639 12.910 1.00 57.50 84 SER A N 1
ATOM 678 C CA . SER A 1 84 ? -22.199 -10.144 13.720 1.00 57.50 84 SER A CA 1
ATOM 679 C C . SER A 1 84 ? -21.671 -9.452 14.975 1.00 57.50 84 SER A C 1
ATOM 681 O O . SER A 1 84 ? -20.875 -10.040 15.712 1.00 57.50 84 SER A O 1
ATOM 683 N N . TYR A 1 85 ? -22.116 -8.223 15.231 1.00 59.34 85 TYR A N 1
ATOM 684 C CA . TYR A 1 85 ? -21.728 -7.478 16.423 1.00 59.34 85 TYR A CA 1
ATOM 685 C C . TYR A 1 85 ? -22.879 -7.400 17.419 1.00 59.34 85 TYR A C 1
ATOM 687 O O . TYR A 1 85 ? -23.961 -6.921 17.084 1.00 59.34 85 TYR A O 1
ATOM 695 N N . GLU A 1 86 ? -22.633 -7.822 18.659 1.00 59.00 86 GLU A N 1
ATOM 696 C CA . GLU A 1 86 ? -23.513 -7.469 19.770 1.00 59.00 86 GLU A CA 1
ATOM 697 C C . GLU A 1 86 ? -23.196 -6.045 20.214 1.00 59.00 86 GLU A C 1
ATOM 699 O O . GLU A 1 86 ? -22.171 -5.764 20.842 1.00 59.00 86 GLU A O 1
ATOM 704 N N . VAL A 1 87 ? -24.094 -5.130 19.874 1.00 59.88 87 VAL A N 1
ATOM 705 C CA . VAL A 1 87 ? -24.036 -3.756 20.345 1.00 59.88 87 VAL A CA 1
ATOM 706 C C . VAL A 1 87 ? -24.477 -3.731 21.810 1.00 59.88 87 VAL A C 1
ATOM 708 O O . VAL A 1 87 ? -25.658 -3.878 22.109 1.00 59.88 87 VAL A O 1
ATOM 711 N N . ARG A 1 88 ? -23.525 -3.564 22.734 1.00 59.03 88 ARG A N 1
ATOM 712 C CA . ARG A 1 88 ? -23.809 -3.383 24.165 1.00 59.03 88 ARG A CA 1
ATOM 713 C C . ARG A 1 88 ? -23.692 -1.906 24.533 1.00 59.03 88 ARG A C 1
ATOM 715 O O . ARG A 1 88 ? -22.748 -1.236 24.117 1.00 59.03 88 ARG A O 1
ATOM 722 N N . SER A 1 89 ? -24.648 -1.406 25.310 1.00 65.31 89 SER A N 1
ATOM 723 C CA . SER A 1 89 ? -24.537 -0.107 25.970 1.00 65.31 89 SER A CA 1
ATOM 724 C C . SER A 1 8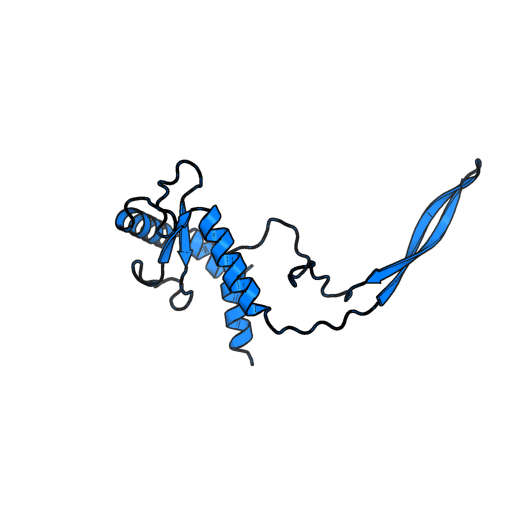9 ? -23.552 -0.233 27.126 1.00 65.31 89 SER A C 1
ATOM 726 O O . SER A 1 89 ? -23.744 -1.062 28.020 1.00 65.31 89 SER A O 1
ATOM 728 N N . VAL A 1 90 ? -22.499 0.574 27.113 1.00 67.38 90 VAL A N 1
ATOM 729 C CA . VAL A 1 90 ? -21.563 0.679 28.231 1.00 67.38 90 VAL A CA 1
ATOM 730 C C . VAL A 1 90 ? -21.812 2.019 28.903 1.00 67.38 90 VAL A C 1
ATOM 732 O O . VAL A 1 90 ? -21.727 3.066 28.265 1.00 67.38 90 VAL A O 1
ATOM 735 N N . SER A 1 91 ? -22.122 1.984 30.195 1.00 75.19 91 SER A N 1
ATOM 736 C CA . SER A 1 91 ? -22.186 3.175 31.038 1.00 75.19 91 SER A CA 1
ATOM 737 C C . SER A 1 91 ? -20.866 3.323 31.787 1.00 75.19 91 SER A C 1
ATOM 739 O O . SER A 1 91 ? -20.452 2.392 32.483 1.00 75.19 91 SER A O 1
ATOM 741 N N . THR A 1 92 ? -20.218 4.480 31.689 1.00 73.81 92 THR A N 1
ATOM 742 C CA . THR A 1 92 ? -19.078 4.821 32.548 1.00 73.81 92 THR A CA 1
ATOM 743 C C . THR A 1 92 ? -19.344 6.122 33.290 1.00 73.81 92 THR A C 1
ATOM 745 O O . THR A 1 92 ? -20.067 6.988 32.799 1.00 73.81 92 THR A O 1
ATOM 748 N N . THR A 1 93 ? -18.753 6.274 34.470 1.00 80.19 93 THR A N 1
ATOM 749 C CA . THR A 1 93 ? -18.861 7.502 35.263 1.00 80.19 93 THR A CA 1
ATOM 750 C C . THR A 1 93 ? -17.526 8.226 35.221 1.00 80.19 93 THR A C 1
ATOM 752 O O . THR A 1 93 ? -16.517 7.697 35.687 1.00 80.19 93 THR A O 1
ATOM 755 N N . ILE A 1 94 ? -17.514 9.436 34.670 1.00 80.19 94 ILE A N 1
ATOM 756 C CA . ILE A 1 94 ? -16.329 10.292 34.611 1.00 80.19 94 ILE A CA 1
ATOM 757 C C . ILE A 1 94 ? -16.471 11.361 35.687 1.00 80.19 94 ILE A C 1
ATOM 759 O O . ILE A 1 94 ? -17.441 12.116 35.701 1.00 80.19 94 ILE A O 1
ATOM 763 N N . THR A 1 95 ? -15.491 11.454 36.579 1.00 79.06 95 THR A N 1
ATOM 764 C CA . THR A 1 95 ? -15.404 12.574 37.518 1.00 79.06 95 THR A CA 1
ATOM 765 C C . THR A 1 95 ? -14.691 13.727 36.826 1.00 79.06 95 THR A C 1
ATOM 767 O O . THR A 1 95 ? -13.499 13.631 36.535 1.00 79.06 95 THR A O 1
ATOM 770 N N . THR A 1 96 ? -15.407 14.814 36.558 1.00 80.12 96 THR A N 1
ATOM 771 C CA . THR A 1 96 ? -14.849 16.031 35.957 1.00 80.12 96 THR A CA 1
ATOM 772 C C . THR A 1 96 ? -14.907 17.192 36.941 1.00 80.12 96 THR A C 1
ATOM 774 O O . THR A 1 96 ? -15.767 17.230 37.821 1.00 80.12 96 THR A O 1
ATOM 777 N N . ARG A 1 97 ? -13.988 18.151 36.812 1.00 76.56 97 ARG A N 1
ATOM 778 C CA . ARG A 1 97 ? -14.112 19.426 37.521 1.00 76.56 97 ARG A CA 1
ATOM 779 C C . ARG A 1 97 ? -14.963 20.369 36.694 1.00 76.56 97 ARG A C 1
ATOM 781 O O . ARG A 1 97 ? -14.596 20.693 35.569 1.00 76.56 97 ARG A O 1
ATOM 788 N N . GLN A 1 98 ? -16.063 20.822 37.274 1.00 75.19 98 GLN A N 1
ATOM 789 C CA . GLN A 1 98 ? -16.962 21.771 36.639 1.00 75.19 98 GLN A CA 1
ATOM 790 C C . GLN A 1 98 ? -17.158 22.982 37.548 1.00 75.19 98 GLN A C 1
ATOM 792 O O . GLN A 1 98 ? -17.212 22.857 38.775 1.00 75.19 98 GLN A O 1
ATOM 797 N N . GLU A 1 99 ? -17.239 24.160 36.936 1.00 73.94 99 GLU A N 1
ATOM 798 C CA . GLU A 1 99 ? -17.590 25.387 37.640 1.00 73.94 99 GLU A CA 1
ATOM 799 C C . GLU A 1 99 ? -19.015 25.267 38.172 1.00 73.94 99 GLU A C 1
ATOM 801 O O . GLU A 1 99 ? -19.975 25.098 37.417 1.00 73.94 99 GLU A O 1
ATOM 806 N N . TYR A 1 100 ? -19.144 25.324 39.492 1.00 63.56 100 TYR A N 1
ATOM 807 C CA . TYR A 1 100 ? -20.422 25.232 40.170 1.00 63.56 100 TYR A CA 1
ATOM 808 C C . TYR A 1 100 ? -20.760 26.607 40.743 1.00 63.56 100 TYR A C 1
ATOM 810 O O . TYR A 1 100 ? -20.493 26.897 41.907 1.00 63.56 100 TYR A O 1
ATOM 818 N N . THR A 1 101 ? -21.365 27.462 39.908 1.00 66.44 101 THR A N 1
AT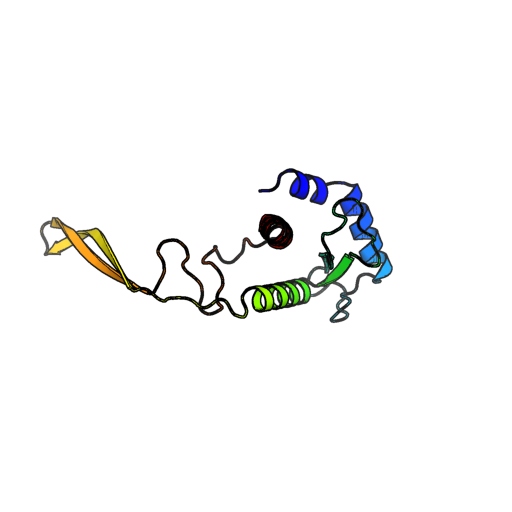OM 819 C CA . THR A 1 101 ? -21.811 28.832 40.255 1.00 66.44 101 THR A CA 1
ATOM 820 C C . THR A 1 101 ? -20.645 29.745 40.727 1.00 66.44 101 THR A C 1
ATOM 822 O O . THR A 1 101 ? -19.506 29.282 40.777 1.00 66.44 101 THR A O 1
ATOM 825 N N . PRO A 1 102 ? -20.826 31.062 40.979 1.00 63.34 102 PRO A N 1
ATOM 826 C CA . PRO A 1 102 ? -19.750 32.055 40.816 1.00 63.34 102 PRO A CA 1
ATOM 827 C C . PRO A 1 102 ? -18.600 32.005 41.846 1.00 63.34 102 PRO A C 1
ATOM 829 O O . PRO A 1 102 ? -17.772 32.910 41.862 1.00 63.34 102 PRO A O 1
ATOM 832 N N . TYR A 1 103 ? -18.507 30.971 42.691 1.00 60.88 103 TYR A N 1
ATOM 833 C CA . TYR A 1 103 ? -17.538 30.899 43.790 1.00 60.88 103 TYR A CA 1
ATOM 834 C C . TYR A 1 103 ? -16.705 29.608 43.867 1.00 60.88 103 TYR A C 1
ATOM 836 O O . TYR A 1 103 ? -15.971 29.441 44.841 1.00 60.88 103 TYR A O 1
ATOM 844 N N . GLY A 1 104 ? -16.729 28.708 42.872 1.00 67.69 104 GLY A N 1
ATOM 845 C CA . GLY A 1 104 ? -15.732 27.629 42.864 1.00 67.69 104 GLY A CA 1
ATOM 846 C C . GLY A 1 104 ? -15.928 26.461 41.900 1.00 67.69 104 GLY A C 1
ATOM 847 O O . GLY A 1 104 ? -16.991 26.230 41.331 1.00 67.69 104 GLY A O 1
ATOM 848 N N . MET A 1 105 ? -14.845 25.693 41.757 1.00 75.69 105 MET A N 1
ATOM 849 C CA . MET A 1 105 ? -14.781 24.434 41.010 1.00 75.69 105 MET A CA 1
ATOM 850 C C . MET A 1 105 ? -15.167 23.264 41.923 1.00 75.69 105 MET A C 1
ATOM 852 O O . MET A 1 105 ? -14.545 23.084 42.972 1.00 75.69 105 MET A O 1
ATOM 856 N N . ALA A 1 106 ? -16.124 22.435 41.504 1.00 77.12 106 ALA A N 1
ATOM 857 C CA . ALA A 1 106 ? -16.515 21.213 42.209 1.00 77.12 106 ALA A CA 1
ATOM 858 C C . ALA A 1 106 ? -16.226 19.966 41.359 1.00 77.12 106 ALA A C 1
ATOM 860 O O . ALA A 1 106 ? -16.219 20.023 40.129 1.00 77.12 106 ALA A O 1
ATOM 861 N N . ASN A 1 107 ? -15.985 18.826 42.014 1.00 79.00 107 ASN A N 1
ATOM 862 C CA . ASN A 1 107 ? -15.940 17.534 41.331 1.00 79.00 107 ASN A CA 1
ATOM 863 C C . ASN A 1 107 ? -17.379 17.082 41.062 1.00 79.00 107 ASN A C 1
ATOM 865 O O . ASN A 1 107 ? -18.144 16.873 42.003 1.00 79.00 107 ASN A O 1
ATOM 869 N N . VAL A 1 108 ? -17.731 16.910 39.794 1.00 80.06 108 VAL A N 1
ATOM 870 C CA . VAL A 1 108 ? -19.040 16.433 39.349 1.00 80.06 108 VAL A CA 1
ATOM 871 C C . VAL A 1 108 ? -18.852 15.078 38.678 1.00 80.06 108 VAL A C 1
ATOM 873 O O . VAL A 1 108 ? -18.000 14.914 37.805 1.00 80.06 108 VAL A O 1
ATOM 876 N N . ALA A 1 109 ? -19.635 14.092 39.106 1.00 81.75 109 ALA A N 1
ATOM 877 C CA . ALA A 1 109 ? -19.692 12.794 38.453 1.00 81.75 109 ALA A CA 1
ATOM 878 C C . ALA A 1 109 ? -20.683 12.868 37.285 1.00 81.75 109 ALA A C 1
ATOM 880 O O . ALA A 1 109 ? -21.874 13.092 37.491 1.00 81.75 109 ALA A O 1
ATOM 881 N N . VAL A 1 110 ? -20.188 12.683 36.065 1.00 81.81 110 VAL A N 1
ATOM 882 C CA . VAL A 1 110 ? -20.995 12.645 34.843 1.00 81.81 110 VAL A CA 1
ATOM 883 C C . VAL A 1 110 ? -21.090 11.195 34.389 1.00 81.81 110 VAL A C 1
ATOM 885 O O . VAL A 1 110 ? -20.072 10.560 34.109 1.00 81.81 110 VAL A O 1
ATOM 888 N N . GLN A 1 111 ? -22.309 10.662 34.325 1.00 78.00 111 GLN A N 1
ATOM 889 C CA . GLN A 1 111 ? -22.556 9.366 33.699 1.00 78.00 111 GLN A CA 1
ATOM 890 C C . GLN A 1 111 ? -22.630 9.538 32.184 1.00 78.00 111 GLN A C 1
ATOM 892 O O . GLN A 1 111 ? -23.365 10.386 31.682 1.00 78.00 111 GLN A O 1
ATOM 897 N N . VAL A 1 112 ? -21.850 8.737 31.466 1.00 76.19 112 VAL A N 1
ATOM 898 C CA . VAL A 1 112 ? -21.804 8.724 30.007 1.00 76.19 112 VAL A CA 1
ATOM 899 C C . VAL A 1 112 ? -22.175 7.327 29.540 1.00 76.19 112 VAL A C 1
ATOM 901 O O . VAL A 1 112 ? -21.480 6.355 29.841 1.00 76.19 112 VAL A O 1
ATOM 904 N N . GLU A 1 113 ? -23.269 7.239 28.796 1.00 71.44 113 GLU A N 1
ATOM 905 C CA . GLU A 1 113 ? -23.657 6.037 28.070 1.00 71.44 113 GLU A CA 1
ATOM 906 C C . GLU A 1 113 ? -23.137 6.137 26.642 1.00 71.44 113 GLU A C 1
ATOM 908 O O . GLU A 1 113 ? -23.405 7.110 25.934 1.00 71.44 113 GLU A O 1
ATOM 913 N N . PHE A 1 114 ? -22.385 5.131 26.206 1.00 66.56 114 PHE A N 1
ATOM 914 C CA . PHE A 1 114 ? -21.979 5.016 24.815 1.00 66.56 114 PHE A CA 1
ATOM 915 C C . PHE A 1 114 ? -22.301 3.629 24.274 1.00 66.56 114 PHE A C 1
ATOM 917 O O . PHE A 1 114 ? -22.278 2.612 24.971 1.00 66.56 114 PHE A O 1
ATOM 924 N N . ILE A 1 115 ? -22.632 3.612 22.990 1.00 63.44 115 ILE A N 1
ATOM 925 C CA . ILE A 1 115 ? -22.938 2.407 22.239 1.00 63.44 115 ILE A CA 1
ATOM 926 C C . ILE A 1 115 ? -21.611 1.840 21.729 1.00 63.44 115 ILE A C 1
ATOM 928 O O . ILE A 1 115 ? -20.993 2.423 20.838 1.00 63.44 115 ILE A O 1
ATOM 932 N N . GLY A 1 116 ? -21.151 0.720 22.291 1.00 56.75 116 GLY A N 1
ATOM 933 C CA . GLY A 1 116 ? -19.921 0.075 21.835 1.00 56.75 116 GLY A CA 1
ATOM 934 C C . GLY A 1 116 ? -19.322 -0.905 22.837 1.00 56.75 116 GLY A C 1
ATOM 935 O O . GLY A 1 116 ? -19.547 -0.821 24.037 1.00 56.75 116 GLY A O 1
ATOM 936 N N . SER A 1 117 ? -18.510 -1.840 22.343 1.00 48.72 117 SER A N 1
ATOM 937 C CA . SER A 1 117 ? -17.659 -2.657 23.211 1.00 48.72 117 SER A CA 1
ATOM 938 C C . SER A 1 117 ? -16.468 -1.817 23.701 1.00 48.72 117 SER A C 1
ATOM 940 O O . SER A 1 117 ? -15.828 -1.178 22.860 1.00 48.72 117 SER A O 1
ATOM 942 N N . PRO A 1 118 ? -16.093 -1.845 25.000 1.00 49.12 118 PRO A N 1
ATOM 943 C CA . PRO A 1 118 ? -14.956 -1.073 25.517 1.00 49.12 118 PRO A CA 1
ATOM 944 C C . PRO A 1 118 ? -13.629 -1.422 24.833 1.00 49.12 118 PRO A C 1
ATOM 946 O O . PRO A 1 118 ? -12.713 -0.610 24.792 1.00 49.12 118 PRO A O 1
ATOM 949 N N . THR A 1 119 ? -13.513 -2.645 24.312 1.00 45.94 119 THR A N 1
ATOM 950 C CA . THR A 1 119 ? -12.272 -3.179 23.735 1.00 45.94 119 THR A CA 1
ATOM 951 C C . THR A 1 119 ? -12.190 -3.017 22.222 1.00 45.94 119 THR A C 1
ATOM 953 O O . THR A 1 119 ? -11.130 -3.226 21.644 1.00 45.94 119 THR A O 1
ATOM 956 N N . HIS A 1 120 ? -13.298 -2.669 21.568 1.00 50.25 120 HIS A N 1
ATOM 957 C CA . HIS A 1 120 ? -13.415 -2.706 20.117 1.00 50.25 120 HIS A CA 1
ATOM 958 C C . HIS A 1 120 ? -14.515 -1.742 19.664 1.00 50.25 120 HIS A C 1
ATOM 960 O O . HIS A 1 120 ? -15.572 -2.163 19.178 1.00 50.25 120 HIS A O 1
ATOM 966 N N . ALA A 1 121 ? -14.294 -0.441 19.846 1.00 51.31 121 ALA A N 1
ATOM 967 C CA . ALA A 1 121 ? -15.100 0.540 19.136 1.00 51.31 121 ALA A CA 1
ATOM 968 C C . ALA A 1 121 ? -14.930 0.252 17.639 1.00 51.31 121 ALA A C 1
ATOM 970 O O . ALA A 1 121 ? -13.801 0.145 17.168 1.00 51.31 121 ALA A O 1
ATOM 971 N N . GLN A 1 122 ? -16.025 0.030 16.918 1.00 52.47 122 GLN A N 1
ATOM 972 C CA . GLN A 1 122 ? -15.995 -0.116 15.471 1.00 52.47 122 GLN A CA 1
ATOM 973 C C . GLN A 1 122 ? -16.686 1.085 14.831 1.00 52.47 122 GLN A C 1
ATOM 975 O O . GLN A 1 122 ? -17.672 1.598 15.356 1.00 52.47 122 GLN A O 1
ATOM 980 N N . ARG A 1 123 ? -16.145 1.564 13.714 1.00 51.25 123 ARG A N 1
ATOM 981 C CA . ARG A 1 123 ? -16.790 2.570 12.869 1.00 51.25 123 ARG A CA 1
ATOM 982 C C . ARG A 1 123 ? -18.057 1.987 12.238 1.00 51.25 123 ARG A C 1
ATOM 984 O O . ARG A 1 123 ? -18.239 0.774 12.199 1.00 51.25 123 ARG A O 1
ATOM 991 N N . ALA A 1 124 ? -18.902 2.858 11.688 1.00 43.59 124 ALA A N 1
ATOM 992 C CA . ALA A 1 124 ? -20.146 2.481 11.010 1.00 43.59 124 ALA A CA 1
ATOM 993 C C . ALA A 1 124 ? -19.956 1.475 9.850 1.00 43.59 124 ALA A C 1
ATOM 995 O O . ALA A 1 124 ? -20.907 0.808 9.462 1.00 43.59 124 ALA A O 1
ATOM 996 N N . ASP A 1 125 ? -18.736 1.338 9.321 1.00 51.88 125 ASP A N 1
ATOM 997 C CA . ASP A 1 125 ? -18.341 0.373 8.289 1.00 51.88 125 ASP A CA 1
ATOM 998 C C . ASP A 1 125 ? -17.722 -0.930 8.849 1.00 51.88 125 ASP A C 1
ATOM 1000 O O . ASP A 1 125 ? -17.105 -1.690 8.102 1.00 51.88 125 ASP A O 1
ATOM 1004 N N . GLY A 1 126 ? -17.856 -1.205 10.154 1.00 49.69 126 GLY A N 1
ATOM 1005 C CA . GLY A 1 126 ? -17.386 -2.445 10.794 1.00 49.69 126 GLY A CA 1
ATOM 1006 C C . GLY A 1 126 ? -15.874 -2.509 11.054 1.00 49.69 126 GLY A C 1
ATOM 1007 O O . GLY A 1 126 ? -15.341 -3.564 11.404 1.00 49.69 126 GLY A O 1
ATOM 1008 N N . LYS A 1 127 ? -15.152 -1.394 10.892 1.00 53.00 127 LYS A N 1
ATOM 1009 C CA . LYS A 1 127 ? -13.701 -1.310 11.141 1.00 53.00 127 LYS A CA 1
ATOM 1010 C C . LYS A 1 127 ? -13.401 -1.039 12.615 1.00 53.00 127 LYS A C 1
ATOM 1012 O O . LYS A 1 127 ? -14.057 -0.164 13.163 1.00 53.00 127 LYS A O 1
ATOM 1017 N N . PRO A 1 128 ? -12.386 -1.657 13.247 1.00 52.19 128 PRO A N 1
ATOM 1018 C CA . PRO A 1 128 ? -11.870 -1.208 14.544 1.00 52.19 128 PRO A CA 1
ATOM 1019 C C . PRO A 1 128 ? -11.532 0.295 14.545 1.00 52.19 128 PRO A C 1
ATOM 1021 O O . PRO A 1 128 ? -11.105 0.849 13.530 1.00 52.19 128 PRO A O 1
ATOM 1024 N N . ALA A 1 129 ? -11.726 0.963 15.680 1.00 49.81 129 ALA A N 1
ATOM 1025 C CA . ALA A 1 129 ? -11.474 2.384 15.892 1.00 49.81 129 ALA A CA 1
ATOM 1026 C C . ALA A 1 129 ? -9.973 2.658 16.040 1.00 49.81 129 ALA A C 1
ATOM 1028 O O . ALA A 1 129 ? -9.503 3.099 17.082 1.00 49.81 129 ALA A O 1
ATOM 1029 N N . GLU A 1 130 ? -9.204 2.399 14.991 1.00 49.53 130 GLU A N 1
ATOM 1030 C CA . GLU A 1 130 ? -7.875 2.987 14.869 1.00 49.53 130 GLU A CA 1
ATOM 1031 C C . GLU A 1 130 ? -7.972 4.403 14.276 1.00 49.53 130 GLU A C 1
ATOM 1033 O O . GLU A 1 130 ? -8.944 4.771 13.590 1.00 49.53 130 GLU A O 1
ATOM 1038 N N . GLN A 1 131 ? -6.963 5.228 14.576 1.00 40.75 131 GLN A N 1
ATOM 1039 C CA . GLN A 1 131 ? -6.826 6.576 14.023 1.00 40.75 131 GLN A CA 1
ATOM 1040 C C . GLN A 1 131 ? -6.882 6.528 12.491 1.00 40.75 131 GLN A C 1
ATOM 1042 O O . GLN A 1 131 ? -6.207 5.722 11.851 1.00 40.75 131 GLN A O 1
ATOM 1047 N N . VAL A 1 132 ? -7.688 7.416 11.896 1.00 34.84 132 VAL A N 1
ATOM 1048 C CA . VAL A 1 132 ? -7.724 7.626 10.442 1.00 34.84 132 VAL A CA 1
ATOM 1049 C C . VAL A 1 132 ? -6.296 7.976 9.997 1.00 34.84 132 VAL A C 1
ATOM 1051 O O . VAL A 1 132 ? -5.804 9.040 10.356 1.00 34.84 132 VAL A O 1
ATOM 1054 N N . GLY A 1 133 ? -5.616 7.084 9.270 1.00 40.81 133 GLY A N 1
ATOM 1055 C CA . GLY A 1 133 ? -4.321 7.386 8.643 1.00 40.81 133 GLY A CA 1
ATOM 1056 C C . GLY A 1 133 ? -3.136 6.473 8.979 1.00 40.81 133 GLY A C 1
ATOM 1057 O O . GLY A 1 133 ? -2.074 6.670 8.398 1.00 40.81 133 GLY A O 1
ATOM 1058 N N . LYS A 1 134 ? -3.277 5.465 9.852 1.00 43.34 134 LYS A N 1
ATOM 1059 C CA . LYS A 1 134 ? -2.231 4.443 10.071 1.00 43.34 134 LYS A CA 1
ATOM 1060 C C . LYS A 1 134 ? -2.783 3.046 9.837 1.00 43.34 134 LYS A C 1
ATOM 1062 O O . LYS A 1 134 ? -3.078 2.333 10.782 1.00 43.34 134 LYS A O 1
ATOM 1067 N N . VAL A 1 135 ? -2.959 2.663 8.581 1.00 51.59 135 VAL A N 1
ATOM 1068 C CA . VAL A 1 135 ? -3.266 1.267 8.260 1.00 51.59 135 VAL A CA 1
ATOM 1069 C C . VAL A 1 135 ? -2.444 0.882 7.047 1.00 51.59 135 VAL A C 1
ATOM 1071 O O . VAL A 1 135 ? -2.716 1.339 5.939 1.00 51.59 135 VAL A O 1
ATOM 1074 N N . ASP A 1 136 ? -1.411 0.090 7.297 1.00 59.19 136 ASP A N 1
ATOM 1075 C CA . ASP A 1 136 ? -0.396 -0.311 6.333 1.00 59.19 136 ASP A CA 1
ATOM 1076 C C . ASP A 1 136 ? -0.673 -1.719 5.779 1.00 59.19 136 ASP A C 1
ATOM 1078 O O . ASP A 1 136 ? -1.621 -2.412 6.161 1.00 59.19 136 ASP A O 1
ATOM 1082 N N . GLU A 1 137 ? 0.156 -2.132 4.826 1.00 65.75 137 GLU A N 1
ATOM 1083 C CA . GLU A 1 137 ? 0.120 -3.463 4.223 1.00 65.75 137 GLU A CA 1
ATOM 1084 C C . GLU A 1 137 ? 0.422 -4.598 5.228 1.00 65.75 137 GLU A C 1
ATOM 1086 O O . GLU A 1 137 ? 0.085 -5.756 4.969 1.00 65.75 137 GLU A O 1
ATOM 1091 N N . ALA A 1 138 ? 0.970 -4.296 6.414 1.00 66.56 138 ALA A N 1
ATOM 1092 C CA . ALA A 1 138 ? 1.301 -5.306 7.419 1.00 66.56 138 ALA A CA 1
ATOM 1093 C C . ALA A 1 138 ? 0.056 -5.909 8.103 1.00 66.56 138 ALA A C 1
ATOM 1095 O O . ALA A 1 138 ? 0.109 -7.055 8.562 1.00 66.56 138 ALA A O 1
ATOM 1096 N N . ASP A 1 139 ? -1.088 -5.213 8.090 1.00 70.31 139 ASP A N 1
ATOM 1097 C CA . ASP A 1 139 ? -2.394 -5.755 8.511 1.00 70.31 139 ASP A CA 1
ATOM 1098 C C . ASP A 1 139 ? -2.766 -7.034 7.724 1.00 70.31 139 ASP A C 1
ATOM 1100 O O . ASP A 1 139 ? -3.312 -7.997 8.272 1.00 70.31 139 ASP A O 1
ATOM 1104 N N . PHE A 1 140 ? -2.407 -7.110 6.435 1.00 70.62 140 PHE A N 1
ATOM 1105 C CA . PHE A 1 140 ? -2.654 -8.307 5.621 1.00 70.62 140 PHE A CA 1
ATOM 1106 C C . PHE A 1 140 ? -1.786 -9.498 6.039 1.00 70.62 140 PHE A C 1
ATOM 1108 O O . PHE A 1 140 ? -2.248 -10.643 5.985 1.00 70.62 140 PHE A O 1
ATOM 1115 N N . ILE A 1 141 ? -0.562 -9.237 6.502 1.00 72.75 141 ILE A N 1
ATOM 1116 C CA . ILE A 1 141 ? 0.362 -10.263 6.996 1.00 72.75 141 ILE A CA 1
ATOM 1117 C C . ILE A 1 141 ? -0.142 -10.818 8.330 1.00 72.75 141 ILE A C 1
ATOM 1119 O O . ILE A 1 141 ? -0.229 -12.041 8.488 1.00 72.75 141 ILE A O 1
ATOM 1123 N N . GLN A 1 142 ? -0.533 -9.941 9.259 1.00 67.50 142 GLN A N 1
ATOM 1124 C CA . GLN A 1 142 ? -1.030 -10.346 10.576 1.00 67.50 142 GLN A CA 1
ATOM 1125 C C . GLN A 1 142 ? -2.307 -11.190 10.459 1.00 67.50 142 GLN A C 1
ATOM 1127 O O . GLN A 1 142 ? -2.367 -12.299 10.989 1.00 67.50 142 GLN A O 1
ATOM 1132 N N . ALA A 1 143 ? -3.275 -10.751 9.647 1.00 63.75 143 ALA A N 1
ATOM 1133 C CA . ALA A 1 143 ? -4.527 -11.482 9.439 1.00 63.75 143 ALA A CA 1
ATOM 1134 C C . ALA A 1 143 ? -4.336 -12.903 8.863 1.00 63.75 143 ALA A C 1
ATOM 1136 O O . ALA A 1 143 ? -5.200 -13.771 9.026 1.00 63.75 143 ALA A O 1
ATOM 1137 N N . ARG A 1 144 ? -3.228 -13.164 8.154 1.00 65.44 144 ARG A N 1
ATOM 1138 C CA . ARG A 1 144 ? -2.871 -14.515 7.687 1.00 65.44 144 ARG A CA 1
ATOM 1139 C C . ARG A 1 144 ? -2.240 -15.351 8.798 1.00 65.44 144 ARG A C 1
ATOM 1141 O O . ARG A 1 144 ? -2.540 -16.541 8.887 1.00 65.44 144 ARG A O 1
ATOM 1148 N N . GLN A 1 145 ? -1.378 -14.758 9.623 1.00 63.59 145 GLN A N 1
ATOM 1149 C CA . GLN A 1 145 ? -0.795 -15.447 10.779 1.00 63.59 145 GLN A CA 1
ATOM 1150 C C . GLN A 1 145 ? -1.883 -15.897 11.756 1.00 63.59 145 GLN A C 1
ATOM 1152 O O . GLN A 1 145 ? -1.840 -17.033 12.224 1.00 63.59 145 GLN A O 1
ATOM 1157 N N . ASP A 1 146 ? -2.893 -15.059 11.976 1.00 59.06 146 ASP A N 1
ATOM 1158 C CA . ASP A 1 146 ? -4.007 -15.364 12.876 1.00 59.06 146 ASP A CA 1
ATOM 1159 C C . ASP A 1 146 ? -4.865 -16.527 12.347 1.00 59.06 146 ASP A C 1
ATOM 1161 O O . ASP A 1 146 ? -5.232 -17.419 13.107 1.00 59.06 146 ASP A O 1
ATOM 1165 N N . ARG A 1 147 ? -5.099 -16.604 11.025 1.00 58.38 147 ARG A N 1
ATOM 1166 C CA . ARG A 1 147 ? -5.804 -17.738 10.390 1.00 58.38 147 ARG A CA 1
ATOM 1167 C C . AR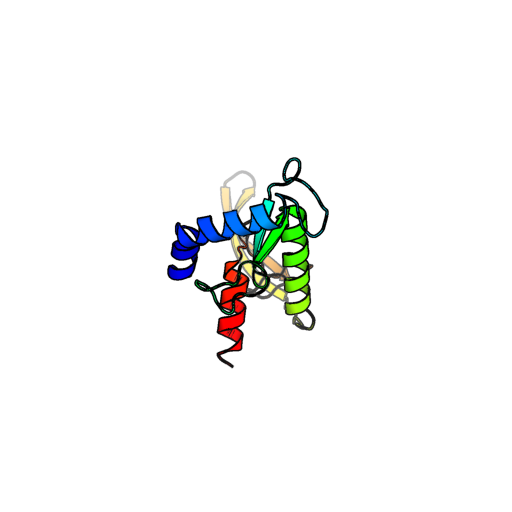G A 1 147 ? -5.038 -19.064 10.425 1.00 58.38 147 ARG A C 1
ATOM 1169 O O . ARG A 1 147 ? -5.665 -20.107 10.303 1.00 58.38 147 ARG A O 1
ATOM 1176 N N . ARG A 1 148 ? -3.707 -19.043 10.569 1.00 50.22 148 ARG A N 1
ATOM 1177 C CA . ARG A 1 148 ? -2.879 -20.255 10.744 1.00 50.22 148 ARG A CA 1
ATOM 1178 C C . ARG A 1 148 ? -2.843 -20.767 12.188 1.00 50.22 148 ARG A C 1
ATOM 1180 O O . ARG A 1 148 ? -2.284 -21.833 12.415 1.00 50.22 148 ARG A O 1
ATOM 1187 N N . ARG A 1 149 ? -3.349 -19.993 13.153 1.00 40.00 149 ARG A N 1
ATOM 1188 C CA . ARG A 1 149 ? -3.343 -20.327 14.589 1.00 40.00 149 ARG A CA 1
ATOM 1189 C C . ARG A 1 149 ? -4.687 -20.871 15.101 1.00 40.00 149 ARG A C 1
ATOM 1191 O O . ARG A 1 149 ? -4.844 -21.004 16.311 1.00 40.00 149 ARG A O 1
ATOM 1198 N N . LEU A 1 150 ? -5.622 -21.168 14.198 1.00 37.69 150 LEU A N 1
ATOM 1199 C CA . LEU A 1 150 ? -6.848 -21.937 14.447 1.00 37.69 150 LEU A CA 1
ATOM 1200 C C . LEU A 1 150 ? -6.611 -23.403 14.074 1.00 37.69 150 LEU A C 1
ATOM 1202 O O . LEU A 1 150 ? -7.183 -24.268 14.768 1.00 37.69 150 LEU A O 1
#

Radius of gyration: 22.62 Å; chains: 1; bounding box: 42×54×62 Å

Sequence (150 aa):
MNTTYDTYMQSEAWQAKRAQRLAIDNHRCRTCGHTGETWPLQVHHITYERLGGEDVENDLITLCSACHEAITNVIRSRRYEGRSYEVRSVSTTITTRQEYTPYGMANVAVQVEFIGSPTHAQRADGKPAEQVGKVDEADFIQARQDRRRL

Secondary structure (DSSP, 8-state):
--HHHHHHHHSHHHHHHHHHHHHHTTTS-TTT---SSSS-EEEEES--TTTTS--TTTTEEEEEHHHHHHHHHHHHHHHHTT------EEEEEEEEEEE-STT-EEEEEEEEEEESBTTB-B-TTS-B---TT---THHHHHHHHHHTT-

Foldseek 3Di:
DPVVLVVLCVDPLVVVLFVVLCVVLVCAAPPPGDNCPVFHKDKDFPDCPQPVHDDSVPGIGIHGPVVNVVVVVVVVLVVCVPVDDDWDWDKDWDFDWDDDPDPDTDTDIDIDIDTDDPVFDADPSRHGPDPPPDDDPCVVVVVVVVVVVD